Protein AF-A0A8J6Q4Y6-F1 (afdb_monomer_lite)

pLDDT: mean 91.15, std 5.29, range [61.88, 95.56]

Organism: NCBI:txid1028745

Foldseek 3Di:
DDWAWVVVDADPDFDKWWWWKQDPVGIDIFIWTQDPVPGTDGDPDDDDPRIDTTTIGD

Sequence (58 aa):
MEYTDLKDQLPNDEGQYLVKIKTNQGYRESKALWTPHVGFVLIDDSLVNEEHIIAWNI

Secondary structure (DSSP, 8-state):
-PPEETTT---SS-EEEEEEEEETTEEEEEEEEEETTTEEEESS----TT-EEEEEE-

Radius of gyration: 10.58 Å; chains: 1; bounding box: 25×24×26 Å

Structure (mmCIF, N/CA/C/O backbone):
data_AF-A0A8J6Q4Y6-F1
#
_entry.id   AF-A0A8J6Q4Y6-F1
#
loop_
_atom_site.group_PDB
_atom_site.id
_atom_site.type_symbol
_atom_site.label_atom_id
_atom_site.label_alt_id
_atom_site.label_comp_id
_atom_site.label_asym_id
_atom_site.label_entity_id
_atom_site.label_seq_id
_atom_site.pdbx_PDB_ins_code
_atom_site.Cartn_x
_atom_site.Cartn_y
_atom_site.Cartn_z
_atom_site.occupancy
_atom_site.B_iso_or_equiv
_atom_site.auth_seq_id
_atom_site.auth_comp_id
_atom_site.auth_asym_id
_atom_site.auth_atom_id
_atom_site.pdbx_PDB_model_num
ATOM 1 N N . MET A 1 1 ? -13.152 4.456 -10.034 1.00 61.88 1 MET A N 1
ATOM 2 C CA . MET A 1 1 ? -11.768 3.956 -10.134 1.00 61.88 1 MET A CA 1
ATOM 3 C C . MET A 1 1 ? -11.702 2.714 -9.270 1.00 61.88 1 MET A C 1
ATOM 5 O O . MET A 1 1 ? -12.165 2.778 -8.136 1.00 61.88 1 MET A O 1
ATOM 9 N N . GLU A 1 2 ? -11.284 1.580 -9.828 1.00 85.69 2 GLU A N 1
ATOM 10 C CA . GLU A 1 2 ? -11.215 0.314 -9.089 1.00 85.69 2 GLU A CA 1
ATOM 11 C C . GLU A 1 2 ? -9.834 0.169 -8.456 1.00 85.69 2 GLU A C 1
ATOM 13 O O . GLU A 1 2 ? -8.814 0.360 -9.117 1.00 85.69 2 GLU A O 1
ATOM 18 N N . TYR A 1 3 ? -9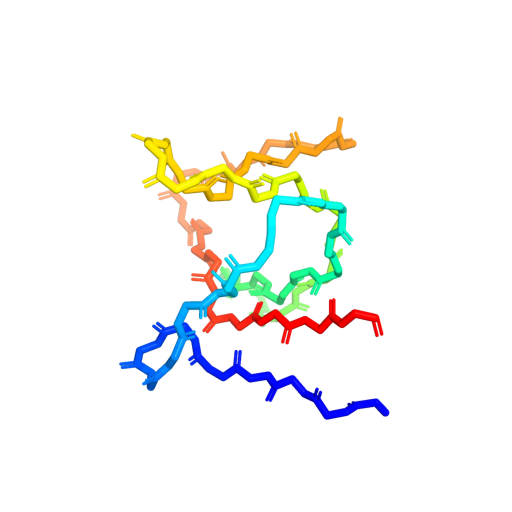.814 -0.112 -7.159 1.00 90.88 3 TYR A N 1
ATOM 19 C CA . TYR A 1 3 ? -8.589 -0.392 -6.426 1.00 90.88 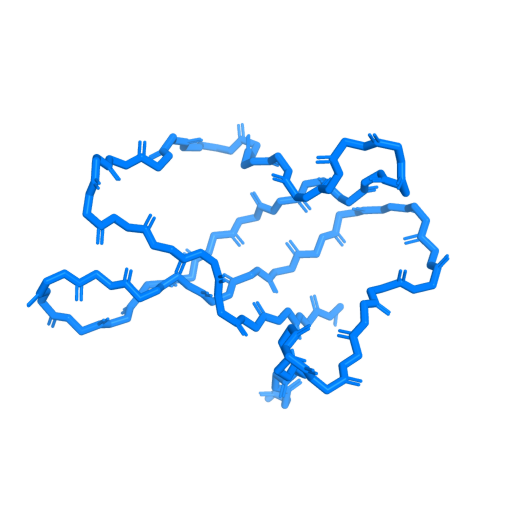3 TYR A CA 1
ATOM 20 C C . TYR A 1 3 ? -8.231 -1.870 -6.566 1.00 90.88 3 TYR A C 1
ATOM 22 O O . TYR A 1 3 ? -9.104 -2.726 -6.452 1.00 90.88 3 TYR A O 1
ATOM 30 N N . THR A 1 4 ? -6.946 -2.151 -6.741 1.00 93.19 4 THR A N 1
ATOM 31 C CA . THR A 1 4 ? -6.375 -3.496 -6.698 1.00 93.19 4 THR A CA 1
ATOM 32 C C . THR A 1 4 ? -5.903 -3.789 -5.279 1.00 93.19 4 THR A C 1
ATOM 34 O O . THR A 1 4 ? -5.069 -3.057 -4.738 1.00 93.19 4 THR A O 1
ATOM 37 N N . ASP A 1 5 ? -6.433 -4.841 -4.657 1.00 93.44 5 ASP A N 1
ATOM 38 C CA . ASP A 1 5 ? -6.018 -5.271 -3.322 1.00 93.44 5 ASP A CA 1
ATOM 39 C C . ASP A 1 5 ? -4.548 -5.721 -3.321 1.00 93.44 5 ASP A C 1
ATOM 41 O O . ASP A 1 5 ? -4.119 -6.565 -4.110 1.00 93.44 5 ASP A O 1
ATOM 45 N N . LEU A 1 6 ? -3.768 -5.192 -2.374 1.00 92.12 6 LEU A N 1
ATOM 46 C CA . LEU A 1 6 ? -2.339 -5.499 -2.222 1.00 92.12 6 LEU A CA 1
ATOM 47 C C . LEU A 1 6 ? -2.069 -6.981 -1.946 1.00 92.12 6 LEU A C 1
ATOM 49 O O . LEU A 1 6 ? -0.977 -7.472 -2.220 1.00 92.12 6 LEU A O 1
ATOM 53 N N . LYS A 1 7 ? -3.045 -7.678 -1.354 1.00 90.12 7 LYS A N 1
ATOM 54 C CA . LYS A 1 7 ? -2.952 -9.114 -1.070 1.00 90.12 7 LYS A CA 1
ATOM 55 C C . LYS A 1 7 ? -3.047 -9.969 -2.329 1.00 90.12 7 LYS A C 1
ATOM 57 O O . LYS A 1 7 ? -2.514 -11.074 -2.323 1.00 90.12 7 LYS A O 1
ATOM 62 N N . ASP A 1 8 ? -3.714 -9.462 -3.360 1.00 91.94 8 ASP A N 1
ATOM 63 C CA . ASP A 1 8 ? -3.914 -10.176 -4.617 1.00 91.94 8 ASP A CA 1
ATOM 64 C C . ASP A 1 8 ? -2.797 -9.854 -5.607 1.00 91.94 8 ASP A C 1
ATOM 66 O O . ASP A 1 8 ? -2.260 -10.753 -6.256 1.00 91.94 8 ASP A O 1
ATOM 70 N N . GLN A 1 9 ? -2.417 -8.576 -5.708 1.00 92.62 9 GLN A N 1
ATOM 71 C CA . GLN A 1 9 ? -1.419 -8.133 -6.671 1.00 92.62 9 GLN A CA 1
ATOM 72 C C . GLN A 1 9 ? -0.636 -6.907 -6.184 1.00 92.62 9 GLN A C 1
ATOM 74 O O . GLN A 1 9 ? -1.198 -5.934 -5.679 1.00 92.62 9 GLN A O 1
ATOM 79 N N . LEU A 1 10 ? 0.678 -6.931 -6.415 1.00 91.38 10 LEU A N 1
ATOM 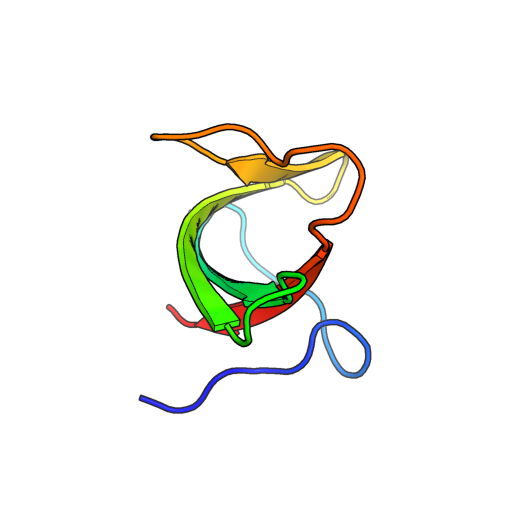80 C CA . LEU A 1 10 ? 1.566 -5.780 -6.245 1.00 91.38 10 LEU A CA 1
ATOM 81 C C . LEU A 1 10 ? 1.680 -4.990 -7.561 1.00 91.38 10 LEU A C 1
ATOM 83 O O . LEU A 1 10 ? 1.562 -5.592 -8.633 1.00 91.38 10 LEU A O 1
ATOM 87 N N . PRO A 1 11 ? 1.939 -3.672 -7.519 1.00 92.62 11 PRO A N 1
ATOM 88 C CA . PRO A 1 11 ? 2.200 -2.913 -8.735 1.00 92.62 11 PRO A CA 1
ATOM 89 C C . PRO A 1 11 ? 3.418 -3.464 -9.488 1.00 92.62 11 PRO A C 1
ATOM 91 O O . PRO A 1 11 ? 4.437 -3.809 -8.884 1.00 92.62 11 PRO A O 1
ATOM 94 N N . ASN A 1 12 ? 3.305 -3.536 -10.814 1.00 89.06 12 ASN A N 1
ATOM 95 C CA . ASN A 1 12 ? 4.375 -4.050 -11.672 1.00 89.06 12 ASN A CA 1
ATOM 96 C C . ASN A 1 12 ? 5.456 -2.993 -11.931 1.00 89.06 12 ASN A C 1
ATOM 98 O O . ASN A 1 12 ? 6.641 -3.316 -11.936 1.00 89.06 12 ASN A O 1
ATOM 102 N N . ASP A 1 13 ? 5.040 -1.743 -12.130 1.00 92.19 13 ASP A N 1
ATOM 103 C CA . ASP A 1 13 ? 5.916 -0.645 -12.523 1.00 92.19 13 ASP A CA 1
ATOM 104 C C . ASP A 1 13 ? 6.206 0.289 -11.346 1.00 92.19 13 ASP A C 1
ATOM 106 O O . ASP A 1 13 ? 5.331 0.589 -10.528 1.00 92.19 13 ASP A O 1
ATOM 110 N N . GLU A 1 14 ? 7.436 0.791 -11.274 1.00 94.38 14 GLU A N 1
ATOM 111 C CA . GLU A 1 14 ? 7.789 1.876 -10.359 1.00 94.38 14 GLU A CA 1
ATO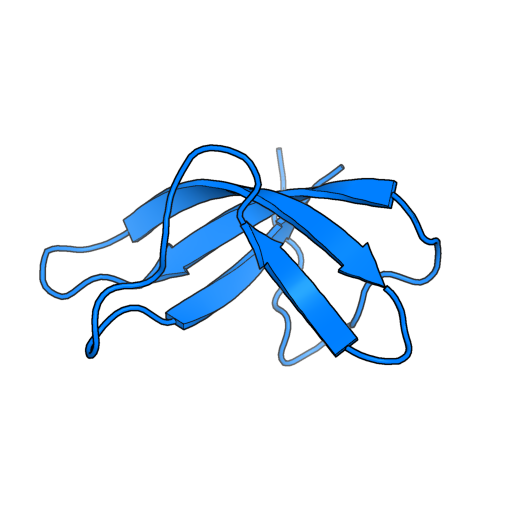M 112 C C . GLU A 1 14 ? 7.053 3.159 -10.742 1.00 94.38 14 GLU A C 1
ATOM 114 O O . GLU A 1 14 ? 7.026 3.557 -11.907 1.00 94.38 14 GLU A O 1
ATOM 119 N N . GLY A 1 15 ? 6.453 3.828 -9.758 1.00 94.19 15 GLY A N 1
ATOM 120 C CA . GLY A 1 15 ? 5.642 5.004 -10.045 1.00 94.19 15 GLY A CA 1
ATOM 121 C C . GLY A 1 15 ? 4.823 5.505 -8.869 1.00 94.19 15 GLY A C 1
ATOM 122 O O . GLY A 1 15 ? 4.845 4.937 -7.776 1.00 94.19 15 GLY A O 1
ATOM 123 N N . GLN A 1 16 ? 4.122 6.613 -9.102 1.00 95.25 16 GLN A N 1
ATOM 124 C CA . GLN A 1 16 ? 3.169 7.158 -8.142 1.00 95.25 16 GLN A CA 1
ATOM 125 C C . GLN A 1 16 ? 1.813 6.489 -8.334 1.00 95.25 16 GLN A C 1
ATOM 127 O O . GLN A 1 16 ? 1.298 6.436 -9.447 1.00 95.25 16 GLN A O 1
ATOM 132 N N . TYR A 1 17 ? 1.234 6.039 -7.231 1.00 94.06 17 TYR A N 1
ATOM 133 C CA . TYR A 1 17 ? -0.065 5.391 -7.177 1.00 94.06 17 TYR A CA 1
ATOM 134 C C . TYR A 1 17 ? -0.925 6.062 -6.117 1.00 94.06 17 TYR A C 1
ATOM 136 O O . TYR A 1 17 ? -0.431 6.547 -5.093 1.00 94.06 17 TYR A O 1
ATOM 144 N N . LEU A 1 18 ? -2.231 6.048 -6.342 1.00 94.38 18 LEU A N 1
ATOM 145 C CA . LEU A 1 18 ? -3.195 6.351 -5.304 1.00 94.38 18 LEU A CA 1
ATOM 146 C C . LEU A 1 18 ? -3.412 5.083 -4.479 1.00 94.38 18 LEU A C 1
ATOM 148 O O . LEU A 1 18 ? -3.835 4.055 -4.999 1.00 94.38 18 LEU A O 1
ATOM 152 N N . VAL A 1 19 ? -3.124 5.137 -3.187 1.00 94.81 19 VAL A N 1
ATOM 153 C CA . VAL A 1 19 ? -3.258 3.996 -2.285 1.00 94.81 19 VAL A CA 1
ATOM 154 C C . VAL A 1 19 ? -4.419 4.180 -1.326 1.00 94.81 19 VAL A C 1
ATOM 156 O O . VAL A 1 19 ? -4.689 5.282 -0.849 1.00 94.81 19 VAL A O 1
ATOM 159 N N . LYS A 1 20 ? -5.102 3.078 -1.025 1.00 95.38 20 LYS A N 1
ATOM 160 C CA . LYS A 1 20 ? -6.152 3.015 -0.015 1.00 95.38 20 LYS A CA 1
ATOM 161 C C . LYS A 1 20 ? -5.553 2.529 1.294 1.00 95.38 20 LYS A C 1
ATOM 163 O O . LYS A 1 20 ? -4.985 1.439 1.367 1.00 95.38 20 LYS A O 1
ATOM 168 N N . ILE A 1 21 ? -5.707 3.341 2.326 1.00 94.88 21 ILE A N 1
ATOM 169 C CA . ILE A 1 21 ? -5.183 3.119 3.666 1.00 94.88 21 ILE A CA 1
ATOM 170 C C . ILE A 1 21 ? -6.356 2.781 4.575 1.00 94.88 21 ILE A C 1
ATOM 172 O O . ILE A 1 21 ? -7.327 3.534 4.663 1.00 94.88 21 ILE A O 1
ATOM 176 N N . LYS A 1 22 ? -6.276 1.643 5.259 1.00 94.50 22 LYS A N 1
ATOM 177 C CA . LYS A 1 22 ? -7.192 1.292 6.340 1.00 94.50 22 LYS A CA 1
ATOM 178 C C . LYS A 1 22 ? -6.759 2.018 7.606 1.00 94.50 22 LYS A C 1
ATOM 180 O O . LYS A 1 22 ? -5.606 1.893 8.007 1.00 94.50 22 LYS A O 1
ATOM 185 N N . THR A 1 23 ? -7.687 2.740 8.221 1.00 92.56 23 THR A N 1
ATOM 186 C CA . THR A 1 23 ? -7.494 3.467 9.481 1.00 92.56 23 THR A CA 1
ATOM 187 C C . THR A 1 23 ? -8.468 2.935 10.534 1.00 92.56 23 THR A C 1
ATOM 189 O O . THR A 1 23 ? -9.423 2.223 10.211 1.00 92.56 23 THR A O 1
ATOM 192 N N . ASN A 1 24 ? -8.292 3.325 11.797 1.00 90.44 24 ASN A N 1
ATOM 193 C CA . ASN A 1 24 ? -9.250 2.996 12.860 1.00 90.44 24 ASN A CA 1
ATOM 194 C C . ASN A 1 24 ? -10.652 3.587 12.641 1.00 90.44 24 ASN A C 1
ATOM 196 O O . ASN A 1 24 ? -11.628 3.089 13.197 1.00 90.44 24 ASN A O 1
ATOM 200 N N . GLN A 1 25 ? -10.763 4.641 11.831 1.00 89.25 25 GLN A N 1
ATOM 201 C CA . GLN A 1 25 ? -12.021 5.338 11.550 1.00 89.25 25 GLN A CA 1
ATOM 202 C C . GLN A 1 25 ? -12.649 4.918 10.212 1.00 89.25 25 GLN A C 1
ATOM 204 O O . GLN A 1 25 ? -13.729 5.394 9.869 1.00 89.25 25 GLN A O 1
ATOM 209 N N . GLY A 1 26 ? -11.998 4.028 9.455 1.00 91.94 26 GLY A N 1
ATOM 210 C CA . GLY A 1 26 ? -12.476 3.549 8.163 1.00 91.94 26 GLY A CA 1
ATOM 211 C C . GLY A 1 26 ? -11.351 3.463 7.141 1.00 91.94 26 GLY A C 1
ATOM 212 O O . GLY A 1 26 ? -10.432 2.656 7.279 1.00 91.94 26 GLY A O 1
ATOM 213 N N . TYR A 1 27 ? -11.448 4.271 6.087 1.00 93.50 27 TYR A N 1
ATOM 214 C CA . TYR A 1 27 ? -10.483 4.280 4.993 1.00 93.50 27 TYR A CA 1
ATOM 215 C C . TYR A 1 27 ? -10.160 5.710 4.580 1.00 93.50 27 TYR A C 1
ATOM 217 O O . TYR A 1 27 ? -11.053 6.555 4.534 1.00 93.50 27 TYR A O 1
ATOM 225 N N . ARG A 1 28 ? -8.897 5.959 4.238 1.00 92.94 28 ARG A N 1
ATOM 226 C CA . ARG A 1 28 ? -8.459 7.184 3.564 1.00 92.94 28 ARG A CA 1
ATOM 227 C C . ARG A 1 28 ? -7.626 6.846 2.339 1.00 92.94 28 ARG A C 1
ATOM 229 O O . ARG A 1 28 ? -7.107 5.738 2.224 1.00 92.94 28 ARG A O 1
ATOM 236 N N . GLU A 1 29 ? -7.508 7.798 1.433 1.00 93.56 29 GLU A N 1
ATOM 237 C CA . GLU A 1 29 ? -6.711 7.669 0.217 1.00 93.56 29 GLU A CA 1
ATOM 238 C C . GLU A 1 29 ? -5.499 8.595 0.327 1.00 93.56 29 GLU A C 1
ATOM 240 O O . GLU A 1 29 ? -5.593 9.679 0.904 1.00 93.56 29 GLU A O 1
ATOM 245 N N . SER A 1 30 ? -4.350 8.164 -0.185 1.00 94.62 30 SER A N 1
ATOM 246 C CA . SER A 1 30 ? -3.140 8.987 -0.220 1.00 94.62 30 SER A CA 1
ATOM 247 C C . SER A 1 30 ? -2.268 8.616 -1.412 1.00 94.62 30 SER A C 1
ATOM 249 O O . SER A 1 30 ? -2.440 7.552 -2.003 1.00 94.62 30 SER A O 1
ATOM 251 N N . LYS A 1 31 ? -1.338 9.491 -1.788 1.00 95.00 31 LYS A N 1
ATOM 252 C CA . LYS A 1 31 ? -0.373 9.209 -2.852 1.00 95.00 31 LYS A CA 1
ATOM 253 C C . LYS A 1 31 ? 0.849 8.513 -2.275 1.00 95.00 31 LYS A C 1
ATOM 255 O O . LYS A 1 31 ? 1.442 8.979 -1.300 1.00 95.00 31 LYS A O 1
ATOM 260 N N . ALA A 1 32 ? 1.241 7.419 -2.909 1.00 95.38 32 ALA A N 1
ATOM 261 C CA . ALA A 1 32 ? 2.436 6.671 -2.565 1.00 95.38 32 ALA A CA 1
ATOM 262 C C . ALA A 1 32 ? 3.312 6.451 -3.795 1.00 95.38 32 ALA A C 1
ATOM 264 O O . ALA A 1 32 ? 2.813 6.244 -4.898 1.00 95.38 32 ALA A O 1
ATOM 265 N N . LEU A 1 33 ? 4.623 6.440 -3.588 1.00 95.19 33 LEU A N 1
ATOM 266 C CA . LEU A 1 33 ? 5.586 5.941 -4.555 1.00 95.19 33 LEU A CA 1
ATOM 267 C C . LEU A 1 33 ? 5.774 4.439 -4.318 1.00 95.19 33 LEU A C 1
ATOM 269 O O . LEU A 1 33 ? 6.106 4.028 -3.206 1.00 95.19 33 LEU A O 1
ATOM 273 N N . TRP A 1 34 ? 5.555 3.621 -5.344 1.00 94.69 34 TRP A N 1
ATOM 274 C CA . TRP A 1 34 ? 5.903 2.202 -5.321 1.00 94.69 34 TRP A CA 1
ATOM 275 C C . TRP A 1 34 ? 7.333 1.997 -5.806 1.00 94.69 34 TRP A C 1
ATOM 277 O O . TRP A 1 34 ? 7.692 2.473 -6.885 1.00 94.69 34 TRP A O 1
ATOM 287 N N . THR A 1 35 ? 8.108 1.231 -5.039 1.00 93.00 35 THR A N 1
ATOM 288 C CA . THR A 1 35 ? 9.400 0.685 -5.474 1.00 93.00 35 THR A CA 1
ATOM 289 C C . THR A 1 35 ? 9.458 -0.813 -5.140 1.00 93.00 35 THR A C 1
ATOM 291 O O . THR A 1 35 ? 9.173 -1.175 -3.999 1.00 93.00 35 THR A O 1
ATOM 294 N N . PRO A 1 36 ? 9.836 -1.721 -6.061 1.00 87.81 36 PRO A N 1
ATOM 295 C CA . PRO A 1 36 ? 9.854 -3.165 -5.812 1.00 87.81 36 PRO A CA 1
ATOM 296 C C . PRO A 1 36 ? 10.722 -3.591 -4.624 1.00 87.81 36 PRO A C 1
ATOM 298 O O . PRO A 1 36 ? 10.484 -4.634 -4.022 1.00 87.81 36 PRO A O 1
ATOM 301 N N . HIS A 1 37 ? 11.739 -2.794 -4.288 1.00 87.06 37 HIS A N 1
ATOM 302 C CA . HIS A 1 37 ? 12.686 -3.102 -3.217 1.00 87.06 37 HIS A CA 1
ATOM 303 C C . HIS A 1 37 ? 12.236 -2.636 -1.826 1.00 87.06 37 HIS A C 1
ATOM 305 O O . HIS A 1 37 ? 12.710 -3.187 -0.834 1.00 87.06 37 HIS A O 1
ATOM 311 N N . VAL A 1 38 ? 11.351 -1.635 -1.735 1.00 88.31 38 VAL A N 1
ATOM 312 C CA . VAL A 1 38 ? 10.906 -1.046 -0.452 1.00 88.31 38 VAL A CA 1
ATOM 313 C C . VAL A 1 38 ? 9.408 -1.248 -0.224 1.00 88.31 38 VAL A C 1
ATOM 315 O O . VAL A 1 38 ? 8.966 -1.419 0.909 1.00 88.31 38 VAL A O 1
ATOM 318 N N . GLY A 1 39 ? 8.625 -1.256 -1.295 1.00 90.75 39 GLY A N 1
ATOM 319 C CA . GLY A 1 39 ? 7.173 -1.227 -1.277 1.00 90.75 39 GLY A CA 1
ATOM 320 C C . GLY A 1 39 ? 6.626 0.188 -1.466 1.00 90.75 39 GLY A C 1
ATOM 321 O O . GLY A 1 39 ? 7.254 1.035 -2.108 1.00 90.75 39 GLY A O 1
ATOM 322 N N . PHE A 1 40 ? 5.435 0.439 -0.919 1.00 93.19 40 PHE A N 1
ATOM 323 C CA . PHE A 1 40 ? 4.801 1.754 -0.963 1.00 93.19 40 PHE A CA 1
ATOM 324 C C . PHE A 1 40 ? 5.371 2.698 0.094 1.00 93.19 40 PHE A C 1
ATOM 326 O O . PHE A 1 40 ? 5.349 2.397 1.286 1.00 93.19 40 PHE A O 1
ATOM 333 N N . VAL A 1 41 ? 5.787 3.882 -0.348 1.00 92.94 41 VAL A N 1
ATOM 334 C CA . VAL A 1 41 ? 6.212 4.993 0.507 1.00 92.94 41 VAL A CA 1
ATOM 335 C C . VAL A 1 41 ? 5.275 6.171 0.271 1.00 92.94 41 VAL A C 1
ATOM 337 O O . VAL A 1 41 ? 5.161 6.652 -0.854 1.00 92.94 41 VAL A O 1
ATOM 340 N N . LEU A 1 42 ? 4.579 6.626 1.313 1.00 93.62 42 LEU A N 1
ATOM 341 C CA . LEU A 1 42 ? 3.682 7.781 1.215 1.00 93.62 42 LEU A CA 1
ATOM 342 C C . LEU A 1 42 ? 4.474 9.062 0.916 1.00 93.62 42 LEU A C 1
ATOM 344 O O . LEU A 1 42 ? 5.546 9.277 1.475 1.00 93.62 42 LEU A O 1
ATOM 348 N N . ILE A 1 43 ? 3.950 9.887 0.006 1.00 90.56 43 ILE A N 1
ATOM 349 C CA . ILE A 1 43 ? 4.628 11.099 -0.486 1.00 90.56 43 ILE A CA 1
ATOM 350 C C . ILE A 1 43 ? 4.236 12.321 0.350 1.00 90.56 43 ILE A C 1
ATOM 352 O O . ILE A 1 43 ? 5.095 13.107 0.737 1.00 90.56 43 ILE A O 1
ATOM 356 N N . ASP A 1 44 ? 2.940 12.467 0.631 1.00 79.00 44 ASP A N 1
ATOM 357 C CA . ASP A 1 44 ? 2.367 13.666 1.257 1.00 79.00 44 ASP A CA 1
ATOM 358 C C . ASP A 1 44 ? 2.063 13.495 2.758 1.00 79.00 44 ASP A C 1
ATOM 360 O O . ASP A 1 44 ? 1.671 14.446 3.430 1.00 79.00 44 ASP A O 1
ATOM 364 N N . ASP A 1 45 ? 2.207 12.283 3.296 1.00 84.81 45 ASP A N 1
ATOM 365 C CA . ASP A 1 45 ? 1.799 11.938 4.661 1.00 84.81 45 ASP A CA 1
ATOM 366 C C . ASP A 1 45 ? 2.648 10.766 5.188 1.00 84.81 45 ASP A C 1
ATOM 368 O O . ASP A 1 45 ? 3.474 10.204 4.473 1.00 84.81 45 ASP A O 1
ATOM 372 N N . SER A 1 46 ? 2.466 10.381 6.445 1.00 87.94 46 SER A N 1
ATOM 373 C CA . SER A 1 46 ? 3.067 9.195 7.051 1.00 87.94 46 SER A CA 1
ATOM 374 C C . SER A 1 46 ? 1.982 8.274 7.594 1.00 87.94 46 SER A C 1
ATOM 376 O O . SER A 1 46 ? 0.944 8.722 8.075 1.00 87.94 46 SER A O 1
ATOM 378 N N . LEU A 1 47 ? 2.234 6.965 7.551 1.00 88.00 47 LEU A N 1
AT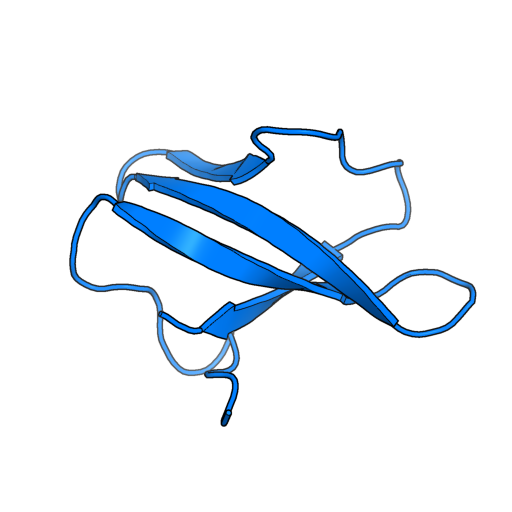OM 379 C CA . LEU A 1 47 ? 1.372 6.019 8.252 1.00 88.00 47 LEU A CA 1
ATOM 380 C C . LEU A 1 47 ? 1.528 6.250 9.754 1.00 88.00 47 LEU A C 1
ATOM 382 O O . LEU A 1 47 ? 2.648 6.269 10.270 1.00 88.00 47 LEU A O 1
ATOM 386 N N . VAL A 1 48 ? 0.413 6.396 10.460 1.00 87.88 48 VAL A N 1
ATOM 387 C CA . VAL A 1 48 ? 0.421 6.261 11.922 1.00 87.88 48 VAL A CA 1
ATOM 388 C C . VAL A 1 48 ? 0.380 4.775 12.302 1.00 87.88 48 VAL A C 1
ATOM 390 O O . VAL A 1 48 ? 0.026 3.937 11.479 1.00 87.88 48 VAL A O 1
ATOM 393 N N . ASN A 1 49 ? 0.743 4.431 13.545 1.00 79.19 49 ASN A N 1
ATOM 394 C CA . ASN A 1 49 ? 0.987 3.044 13.998 1.00 79.19 49 ASN A CA 1
ATOM 395 C C . ASN A 1 49 ? -0.136 2.020 13.723 1.00 79.19 49 ASN A C 1
ATOM 397 O O . ASN A 1 49 ? 0.109 0.820 13.801 1.00 79.19 49 ASN A O 1
ATOM 401 N N . GLU A 1 50 ? -1.352 2.473 13.436 1.00 88.44 50 GLU A N 1
ATOM 402 C CA . GLU A 1 50 ? -2.537 1.631 13.233 1.00 88.44 50 GLU A CA 1
ATOM 403 C C . GLU A 1 50 ? -3.049 1.670 11.785 1.00 88.44 50 GLU A C 1
ATOM 405 O O . GLU A 1 50 ? -4.085 1.088 11.459 1.00 88.44 50 GLU A O 1
ATOM 410 N N . GLU A 1 51 ? -2.343 2.381 10.906 1.00 93.56 51 GLU A N 1
ATOM 411 C CA . GLU A 1 51 ? -2.689 2.493 9.501 1.00 93.56 51 GLU A CA 1
ATOM 412 C C . GLU A 1 51 ? -1.942 1.474 8.651 1.00 93.56 51 GLU A C 1
ATOM 414 O O . GLU A 1 51 ? -0.739 1.250 8.792 1.00 93.56 51 GLU A O 1
ATOM 419 N N . HIS A 1 52 ? -2.664 0.895 7.695 1.00 93.00 52 HIS A N 1
ATOM 420 C CA . HIS A 1 52 ? -2.095 -0.055 6.750 1.00 93.00 52 HIS A CA 1
ATOM 421 C C . HIS A 1 52 ? -2.568 0.250 5.341 1.00 93.00 52 HIS A C 1
ATOM 423 O O . HIS A 1 52 ? -3.765 0.414 5.098 1.00 93.00 52 HIS A O 1
ATOM 429 N N . ILE A 1 53 ? -1.633 0.271 4.395 1.00 93.75 53 ILE A N 1
ATOM 430 C CA . ILE A 1 53 ? -1.977 0.308 2.978 1.00 93.75 53 ILE A CA 1
ATOM 431 C C . ILE A 1 53 ? -2.562 -1.056 2.608 1.00 93.75 53 ILE A C 1
ATOM 433 O O . ILE A 1 53 ? -1.948 -2.087 2.879 1.00 93.75 53 ILE A O 1
ATOM 437 N N . ILE A 1 54 ? -3.759 -1.064 2.021 1.00 95.25 54 ILE A N 1
ATOM 438 C CA . ILE A 1 54 ? -4.493 -2.293 1.688 1.00 95.25 54 ILE A CA 1
ATOM 439 C C .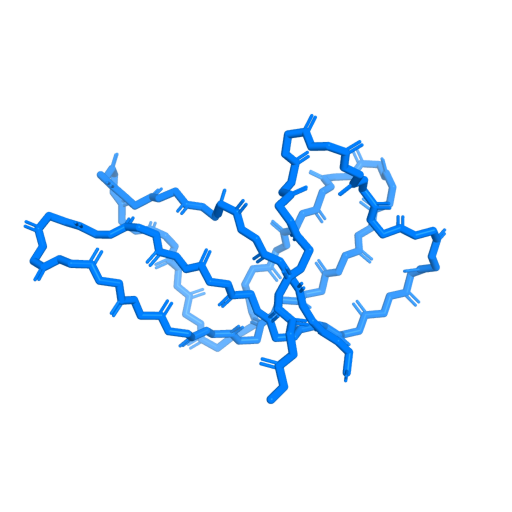 ILE A 1 54 ? -4.738 -2.471 0.192 1.00 95.25 54 ILE A C 1
ATOM 441 O O . ILE A 1 54 ? -4.907 -3.600 -0.250 1.00 95.25 54 ILE A O 1
ATOM 445 N N . ALA A 1 55 ? -4.741 -1.390 -0.586 1.00 95.56 55 ALA A N 1
ATOM 446 C CA . ALA A 1 55 ? -5.012 -1.448 -2.017 1.00 95.56 55 ALA A CA 1
ATOM 447 C C . ALA A 1 55 ? -4.381 -0.258 -2.751 1.00 95.56 55 ALA A C 1
ATOM 449 O O . ALA A 1 55 ? -4.011 0.734 -2.119 1.00 95.56 55 ALA A O 1
ATOM 450 N N . TRP A 1 56 ? -4.287 -0.336 -4.075 1.00 94.94 56 TRP A N 1
ATOM 451 C CA . TRP A 1 56 ? -3.683 0.694 -4.924 1.00 94.94 56 TRP A CA 1
ATOM 452 C C . TRP A 1 56 ? -4.432 0.884 -6.248 1.00 94.94 56 TRP A C 1
ATOM 454 O O . TRP A 1 56 ? -5.181 0.015 -6.681 1.00 94.94 56 TRP A O 1
ATOM 464 N N . ASN A 1 57 ? -4.257 2.046 -6.870 1.00 93.19 57 ASN A N 1
ATOM 465 C CA . ASN A 1 57 ? -4.842 2.444 -8.146 1.00 93.19 57 ASN A CA 1
ATOM 466 C C . ASN A 1 57 ? -3.879 3.409 -8.874 1.00 93.19 57 ASN A C 1
ATOM 468 O O . ASN A 1 57 ? -3.071 4.075 -8.219 1.00 93.19 57 ASN A O 1
ATOM 472 N N . ILE A 1 58 ? -3.938 3.442 -10.210 1.00 86.94 58 ILE A N 1
ATOM 473 C CA . ILE A 1 58 ? -3.117 4.296 -11.086 1.00 86.94 58 ILE A CA 1
ATOM 474 C C . ILE A 1 58 ? -3.938 5.425 -11.709 1.00 86.94 58 ILE A C 1
ATOM 476 O O . ILE A 1 58 ? -5.084 5.151 -12.136 1.00 86.94 58 ILE A O 1
#